Protein AF-A0A956WHC4-F1 (afdb_monomer_lite)

Foldseek 3Di:
DLLVVCLVPVDCVSPVLCVPADPVLSVVLSVQSVLLVVVLVVVVVVPVDDDPVPVVSVVLNVVSSVQCVVCSNDDGPCVVSCVVSVNDDPDD

Radius of gyration: 13.67 Å; chains: 1; bounding box: 38×33×27 Å

pLDDT: mean 70.89, std 16.67, range [38.19, 89.0]

Structure (mmCIF, N/CA/C/O backbone):
data_AF-A0A956WHC4-F1
#
_entry.id   AF-A0A956WHC4-F1
#
loop_
_atom_site.group_PDB
_atom_site.id
_atom_site.type_symbol
_atom_site.label_atom_id
_atom_site.label_alt_id
_atom_site.label_comp_id
_atom_site.label_asym_id
_atom_site.label_entity_id
_atom_site.label_seq_id
_atom_site.pdbx_PDB_ins_code
_atom_site.Cartn_x
_atom_site.Cartn_y
_atom_site.Cartn_z
_atom_site.occupancy
_atom_site.B_iso_or_equiv
_atom_site.auth_seq_id
_atom_site.auth_comp_id
_atom_site.auth_asym_id
_atom_site.auth_atom_id
_atom_site.pdbx_PDB_model_num
ATOM 1 N N . GLU A 1 1 ? -8.767 -1.477 4.996 1.00 71.62 1 GLU A N 1
ATOM 2 C CA . GLU A 1 1 ? -8.427 -2.031 6.330 1.00 71.62 1 GLU A CA 1
ATOM 3 C C . GLU A 1 1 ? -7.110 -2.822 6.344 1.00 71.62 1 GLU A C 1
ATOM 5 O O . GLU A 1 1 ? -6.268 -2.560 7.194 1.00 71.62 1 GLU A O 1
ATOM 10 N N . TRP A 1 2 ? -6.870 -3.704 5.366 1.00 81.06 2 TRP A N 1
ATOM 11 C CA . TRP A 1 2 ? -5.659 -4.542 5.254 1.00 81.06 2 TRP A CA 1
ATOM 12 C C . TRP A 1 2 ? -4.321 -3.779 5.273 1.00 81.06 2 TRP A C 1
ATOM 14 O O . TRP A 1 2 ? -3.390 -4.194 5.954 1.00 81.06 2 TRP A O 1
ATOM 24 N N . VAL A 1 3 ? -4.229 -2.626 4.600 1.00 81.38 3 VAL A N 1
ATOM 25 C CA . VAL A 1 3 ? -3.014 -1.784 4.594 1.00 81.38 3 VAL A CA 1
ATOM 26 C C . VAL A 1 3 ? -2.668 -1.278 5.996 1.00 81.38 3 VAL A C 1
ATOM 28 O O . VAL A 1 3 ? -1.526 -1.385 6.432 1.00 81.38 3 VAL A O 1
ATOM 31 N N . THR A 1 4 ? -3.654 -0.760 6.734 1.00 83.94 4 THR A N 1
ATOM 32 C CA . THR A 1 4 ? -3.460 -0.283 8.112 1.00 83.94 4 THR A CA 1
ATOM 33 C C . THR A 1 4 ? -3.041 -1.424 9.033 1.00 83.94 4 THR A C 1
ATOM 35 O O . THR A 1 4 ? -2.125 -1.253 9.836 1.00 83.94 4 THR A O 1
ATOM 38 N N . LEU A 1 5 ? -3.659 -2.599 8.875 1.00 84.88 5 LEU A N 1
ATOM 39 C CA . LEU A 1 5 ? -3.304 -3.797 9.631 1.00 84.88 5 LEU A CA 1
ATOM 40 C C . LEU A 1 5 ? -1.854 -4.227 9.355 1.00 84.88 5 LEU A C 1
ATOM 42 O O . LEU A 1 5 ? -1.111 -4.508 10.296 1.00 84.88 5 LEU A O 1
ATOM 46 N N . TYR A 1 6 ? -1.413 -4.204 8.093 1.00 86.06 6 TYR A N 1
ATOM 47 C CA . TYR A 1 6 ? -0.027 -4.504 7.729 1.00 86.06 6 TYR A CA 1
ATOM 48 C C . TYR A 1 6 ? 0.959 -3.464 8.271 1.00 86.06 6 TYR A C 1
ATOM 50 O O . TYR A 1 6 ? 2.007 -3.828 8.791 1.00 86.06 6 TYR A O 1
ATOM 58 N N . LEU A 1 7 ? 0.631 -2.170 8.232 1.00 87.00 7 LEU A N 1
ATOM 59 C CA . LEU A 1 7 ? 1.503 -1.124 8.783 1.00 87.00 7 LEU A CA 1
ATOM 60 C C . LEU A 1 7 ? 1.724 -1.264 10.300 1.00 87.00 7 LEU A C 1
ATOM 62 O O . LEU A 1 7 ? 2.775 -0.853 10.795 1.00 87.00 7 LEU A O 1
ATOM 66 N N . GLN A 1 8 ? 0.755 -1.832 11.025 1.00 86.94 8 GLN A N 1
ATOM 67 C CA . GLN A 1 8 ? 0.843 -2.074 12.468 1.00 86.94 8 GLN A CA 1
ATOM 68 C C . GLN A 1 8 ? 1.554 -3.386 12.813 1.00 86.94 8 GLN A C 1
ATOM 70 O O . GLN A 1 8 ? 2.363 -3.422 13.736 1.00 86.94 8 GLN A O 1
ATOM 75 N N . THR A 1 9 ? 1.237 -4.463 12.093 1.00 88.25 9 THR A N 1
ATOM 76 C CA . THR A 1 9 ? 1.670 -5.828 12.442 1.00 88.25 9 THR A CA 1
ATOM 77 C C . THR A 1 9 ? 2.874 -6.305 11.643 1.00 88.25 9 THR A C 1
ATOM 79 O O . THR A 1 9 ? 3.609 -7.172 12.103 1.00 88.25 9 TH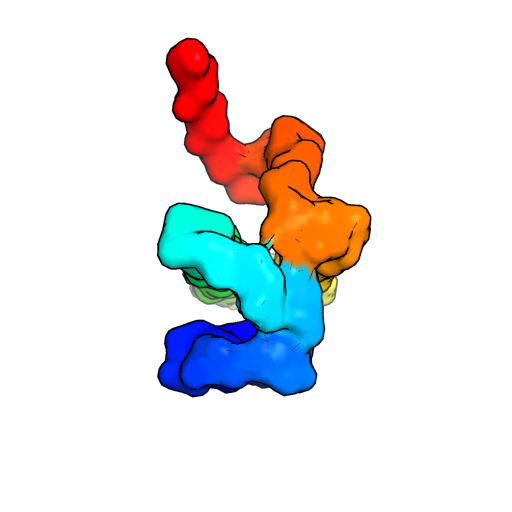R A O 1
ATOM 82 N N . ARG A 1 10 ? 3.067 -5.748 10.442 1.00 87.00 10 ARG A N 1
ATOM 83 C CA . ARG A 1 10 ? 3.968 -6.252 9.398 1.00 87.00 10 ARG A CA 1
ATOM 84 C C . ARG A 1 10 ? 3.752 -7.735 9.093 1.00 87.00 10 ARG A C 1
ATOM 86 O O . ARG A 1 10 ? 4.694 -8.416 8.704 1.00 87.00 10 ARG A O 1
ATOM 93 N N . ASP A 1 11 ? 2.527 -8.233 9.282 1.00 87.25 11 ASP A N 1
ATOM 94 C CA . ASP A 1 11 ? 2.223 -9.648 9.093 1.00 87.25 11 ASP A CA 1
ATOM 95 C C . ASP A 1 11 ? 2.261 -10.001 7.591 1.00 87.25 11 ASP A C 1
ATOM 97 O O . ASP A 1 11 ? 1.426 -9.503 6.823 1.00 87.25 11 ASP A O 1
ATOM 101 N N . PRO A 1 12 ? 3.192 -10.868 7.144 1.00 86.19 12 PRO A N 1
ATOM 102 C CA . PRO A 1 12 ? 3.286 -11.269 5.744 1.00 86.19 12 PRO A CA 1
ATOM 103 C C . PRO A 1 12 ? 2.054 -12.049 5.269 1.00 86.19 12 PRO A C 1
ATOM 105 O O . PRO A 1 12 ? 1.809 -12.124 4.073 1.00 86.19 12 PRO A O 1
ATOM 108 N N . ARG A 1 13 ? 1.198 -12.563 6.160 1.00 89.00 13 ARG A N 1
ATOM 109 C CA . ARG A 1 13 ? -0.080 -13.190 5.773 1.00 89.00 13 ARG A CA 1
ATOM 110 C C . ARG A 1 13 ? -1.056 -12.206 5.136 1.00 89.00 13 ARG A C 1
ATOM 112 O O . ARG A 1 13 ? -1.961 -12.626 4.421 1.00 89.00 13 ARG A O 1
ATOM 119 N N . ILE A 1 14 ? -0.884 -10.911 5.399 1.00 87.94 14 ILE A N 1
ATOM 120 C CA . ILE A 1 14 ? -1.694 -9.847 4.799 1.00 87.94 14 ILE A CA 1
ATOM 121 C C . ILE A 1 14 ? -1.240 -9.591 3.360 1.00 87.94 14 ILE A C 1
ATOM 123 O O . ILE A 1 14 ? -2.070 -9.431 2.468 1.00 87.94 14 ILE A O 1
ATOM 127 N N . PHE A 1 15 ? 0.075 -9.602 3.132 1.00 87.75 15 PHE A N 1
ATOM 128 C CA . PHE A 1 15 ? 0.695 -9.448 1.820 1.00 87.75 15 PHE A CA 1
ATOM 129 C C . PHE A 1 15 ? 1.779 -10.523 1.633 1.00 87.75 15 PHE A C 1
ATOM 131 O O . PHE A 1 15 ? 2.937 -10.281 1.981 1.00 87.75 15 PHE A O 1
ATOM 138 N N . PRO A 1 16 ? 1.434 -11.703 1.081 1.00 87.00 16 PRO A N 1
ATOM 139 C CA . PRO A 1 16 ? 2.338 -12.861 1.033 1.00 87.00 16 PRO A CA 1
ATOM 140 C C . PRO A 1 16 ? 3.659 -12.608 0.302 1.00 87.00 16 PRO A C 1
ATOM 142 O O . PRO A 1 16 ? 4.686 -13.162 0.672 1.00 87.00 16 PRO A O 1
ATOM 145 N N . PHE A 1 17 ? 3.667 -11.712 -0.689 1.00 85.12 17 PHE A N 1
ATOM 146 C CA . PHE A 1 17 ? 4.883 -11.316 -1.410 1.00 85.12 17 PHE A CA 1
ATOM 147 C C . PHE A 1 17 ? 5.919 -10.606 -0.522 1.00 85.12 17 PHE A C 1
ATOM 149 O O . PHE A 1 17 ? 7.079 -10.493 -0.904 1.00 85.12 17 PHE A O 1
ATOM 156 N N . THR A 1 18 ? 5.517 -10.144 0.664 1.00 87.88 18 THR A N 1
ATOM 157 C CA . THR A 1 18 ? 6.414 -9.496 1.628 1.00 87.88 18 THR A CA 1
ATOM 158 C C . THR A 1 18 ? 7.199 -10.496 2.480 1.00 87.88 18 THR A C 1
ATOM 160 O O . THR A 1 18 ? 8.103 -10.084 3.199 1.00 87.88 18 THR A O 1
ATOM 163 N N . GLU A 1 19 ? 6.900 -11.800 2.385 1.00 87.81 19 GLU A N 1
ATOM 164 C CA . GLU A 1 19 ? 7.655 -12.868 3.061 1.00 87.81 19 GLU A CA 1
ATOM 165 C C . GLU A 1 19 ? 9.139 -12.872 2.658 1.00 87.81 19 GLU A C 1
ATOM 167 O O . GLU A 1 19 ? 10.001 -13.170 3.480 1.00 87.81 19 GLU A O 1
ATOM 172 N N . TYR A 1 20 ? 9.435 -12.490 1.413 1.00 83.69 20 TYR A N 1
ATOM 173 C CA . TYR A 1 20 ? 10.788 -12.484 0.846 1.00 83.69 20 TYR A CA 1
ATOM 174 C C . TYR A 1 20 ? 11.451 -11.104 0.858 1.00 83.69 20 TYR A C 1
ATOM 176 O O . TYR A 1 20 ? 12.466 -10.899 0.194 1.00 83.69 20 TYR A O 1
ATOM 184 N N . PHE A 1 21 ? 10.875 -10.132 1.567 1.00 84.38 21 PHE A N 1
ATOM 185 C CA . PHE A 1 21 ? 11.446 -8.796 1.626 1.00 84.38 21 PHE A CA 1
ATOM 186 C C . PHE A 1 21 ? 12.687 -8.737 2.506 1.00 84.38 21 PHE A C 1
ATOM 188 O O . PHE A 1 21 ? 12.655 -9.069 3.689 1.00 84.38 21 PHE A O 1
ATOM 195 N N . ASP A 1 22 ? 13.747 -8.173 1.940 1.00 86.31 22 ASP A N 1
ATOM 196 C CA . ASP A 1 22 ? 14.857 -7.637 2.713 1.00 86.31 22 ASP A CA 1
ATOM 197 C C . ASP A 1 22 ? 14.450 -6.336 3.419 1.00 86.31 22 ASP A C 1
ATOM 199 O O . ASP A 1 22 ? 13.477 -5.669 3.053 1.00 86.31 22 ASP A O 1
ATOM 203 N N . ASP A 1 23 ? 15.250 -5.929 4.402 1.00 84.88 23 ASP A N 1
ATOM 204 C CA . ASP A 1 23 ? 15.018 -4.741 5.232 1.00 84.88 23 ASP A CA 1
ATOM 205 C C . ASP A 1 23 ? 14.783 -3.462 4.399 1.00 84.88 23 ASP A C 1
ATOM 207 O O . ASP A 1 23 ? 13.943 -2.624 4.736 1.00 84.88 23 ASP A O 1
ATOM 211 N N . GLU A 1 24 ? 15.501 -3.318 3.281 1.00 85.44 24 GLU A N 1
ATOM 212 C CA . GLU A 1 24 ? 15.368 -2.186 2.356 1.00 85.44 24 GLU A CA 1
ATOM 213 C C . GLU A 1 24 ? 14.048 -2.218 1.576 1.00 85.44 24 GLU A C 1
ATOM 215 O O . GLU A 1 24 ? 13.348 -1.206 1.503 1.00 85.44 24 GLU A O 1
ATOM 220 N N . ARG A 1 25 ? 13.663 -3.391 1.059 1.00 84.75 25 ARG A N 1
ATOM 221 C CA . ARG A 1 25 ? 12.402 -3.594 0.328 1.00 84.75 25 ARG A CA 1
ATOM 222 C C . ARG A 1 25 ? 11.204 -3.391 1.247 1.00 84.75 25 ARG A C 1
ATOM 224 O O . ARG A 1 25 ? 10.249 -2.709 0.884 1.00 84.75 25 ARG A O 1
ATOM 231 N N . GLN A 1 26 ? 11.290 -3.884 2.483 1.00 86.94 26 GLN A N 1
ATOM 232 C CA . GLN A 1 26 ? 10.252 -3.671 3.484 1.00 86.94 26 GLN A CA 1
ATOM 233 C C . GLN A 1 26 ? 10.093 -2.187 3.835 1.00 86.94 26 GLN A C 1
ATOM 235 O O . GLN A 1 26 ? 8.967 -1.695 3.934 1.00 86.94 26 GLN A O 1
ATOM 240 N N . LYS A 1 27 ? 11.199 -1.451 4.005 1.00 86.31 27 LYS A N 1
ATOM 241 C CA . LYS A 1 27 ? 11.160 -0.001 4.255 1.00 86.31 27 LYS A CA 1
ATOM 242 C C . LYS A 1 27 ? 10.547 0.762 3.085 1.00 86.31 27 LYS A C 1
ATOM 244 O O . LYS A 1 27 ? 9.708 1.627 3.328 1.00 86.31 27 LYS A O 1
ATOM 249 N N . ALA A 1 28 ? 10.923 0.425 1.854 1.00 85.44 28 ALA A N 1
ATOM 250 C CA . ALA A 1 28 ? 10.374 1.052 0.658 1.00 85.44 28 ALA A CA 1
ATOM 251 C C . ALA A 1 28 ? 8.872 0.785 0.505 1.00 85.44 28 ALA A C 1
ATOM 253 O O . ALA A 1 28 ? 8.097 1.724 0.359 1.00 85.44 28 ALA A O 1
ATOM 254 N N . PHE A 1 29 ? 8.434 -0.464 0.664 1.00 85.38 29 PHE A N 1
ATOM 255 C CA . PHE A 1 29 ? 7.015 -0.804 0.590 1.00 85.38 29 PHE A CA 1
ATOM 256 C C . PHE A 1 29 ? 6.186 -0.096 1.671 1.00 85.38 29 PHE A C 1
ATOM 258 O O . PHE A 1 29 ? 5.125 0.461 1.395 1.00 85.38 29 PHE A O 1
ATOM 265 N N . VAL A 1 30 ? 6.679 -0.052 2.914 1.00 88.69 30 VAL A N 1
ATOM 266 C CA . VAL A 1 30 ? 6.023 0.693 4.003 1.00 88.69 30 VAL A CA 1
ATOM 267 C C . VAL A 1 30 ? 5.978 2.194 3.707 1.00 88.69 30 VAL A C 1
ATOM 269 O O . VAL A 1 30 ? 4.993 2.848 4.056 1.00 88.69 30 VAL A O 1
ATOM 272 N N . HIS A 1 31 ? 7.025 2.748 3.095 1.00 85.56 31 HIS A N 1
ATOM 273 C CA . HIS A 1 31 ? 7.056 4.143 2.673 1.00 85.56 31 HIS A CA 1
ATOM 274 C C . HIS A 1 31 ? 5.987 4.423 1.610 1.00 85.56 31 HIS A C 1
ATOM 276 O O . HIS A 1 31 ? 5.158 5.302 1.833 1.00 85.56 31 HIS A O 1
ATOM 282 N N . ASP A 1 32 ? 5.924 3.625 0.543 1.00 83.06 32 ASP A N 1
ATOM 283 C CA . ASP A 1 32 ? 4.928 3.769 -0.527 1.00 83.06 32 ASP A CA 1
ATOM 284 C C . ASP A 1 32 ? 3.495 3.693 0.016 1.00 83.06 32 ASP A C 1
ATOM 286 O O . ASP A 1 32 ? 2.660 4.548 -0.284 1.00 83.06 32 ASP A O 1
ATOM 290 N N . LEU A 1 33 ? 3.215 2.718 0.891 1.00 85.31 33 LEU A N 1
ATOM 291 C CA . LEU A 1 33 ? 1.907 2.587 1.538 1.00 85.31 33 LEU A CA 1
ATOM 292 C C . LEU A 1 33 ? 1.553 3.814 2.387 1.00 85.31 33 LEU A C 1
ATOM 294 O O . LEU A 1 33 ? 0.394 4.225 2.416 1.00 85.31 33 LEU A O 1
ATOM 298 N N . ARG A 1 34 ? 2.527 4.402 3.091 1.00 84.31 34 ARG A N 1
ATOM 299 C CA . ARG A 1 34 ? 2.313 5.605 3.909 1.00 84.31 34 ARG A CA 1
ATOM 300 C C . ARG A 1 34 ? 2.099 6.846 3.060 1.00 84.31 34 ARG A C 1
ATOM 302 O O . ARG A 1 34 ? 1.236 7.639 3.416 1.00 84.31 34 ARG A O 1
ATOM 309 N N . VAL A 1 35 ? 2.854 7.014 1.976 1.00 81.19 35 VAL A N 1
ATOM 310 C CA . VAL A 1 35 ? 2.685 8.163 1.080 1.00 81.19 35 VAL A CA 1
ATOM 311 C C . VAL A 1 35 ? 1.323 8.103 0.408 1.00 81.19 35 VAL A C 1
ATOM 313 O O . VAL A 1 35 ? 0.585 9.080 0.467 1.00 81.19 35 VAL A O 1
ATOM 316 N N . ALA A 1 36 ? 0.935 6.945 -0.125 1.00 77.31 36 ALA A N 1
ATOM 317 C CA . ALA A 1 36 ? -0.396 6.783 -0.694 1.00 77.31 36 ALA A CA 1
ATOM 318 C C . ALA A 1 36 ? -1.498 6.985 0.348 1.00 77.31 36 ALA A C 1
ATOM 320 O O . ALA A 1 36 ? -2.480 7.655 0.068 1.00 77.31 36 ALA A O 1
ATOM 321 N N . LEU A 1 37 ? -1.334 6.484 1.577 1.00 78.19 37 LEU A N 1
ATOM 322 C CA . LEU A 1 37 ? -2.311 6.723 2.642 1.00 78.19 37 LEU A CA 1
ATOM 323 C C . LEU A 1 37 ? -2.386 8.204 3.066 1.00 78.19 37 LEU A C 1
ATOM 325 O O . LEU A 1 37 ? -3.465 8.679 3.417 1.00 78.19 37 LEU A O 1
ATOM 329 N N . ALA A 1 38 ? -1.269 8.933 3.046 1.00 74.25 38 ALA A N 1
ATOM 330 C CA . ALA A 1 38 ? -1.233 10.364 3.342 1.00 74.25 38 ALA A CA 1
ATOM 331 C C . ALA A 1 38 ? -1.896 11.183 2.227 1.00 74.25 38 ALA A C 1
ATOM 333 O O . ALA A 1 38 ? -2.708 12.054 2.528 1.00 74.25 38 ALA A O 1
ATOM 334 N N . ASP A 1 39 ? -1.633 10.848 0.963 1.00 68.94 39 ASP A N 1
ATOM 335 C CA . ASP A 1 39 ? -2.330 11.423 -0.192 1.00 68.94 39 ASP A CA 1
ATOM 336 C C . ASP A 1 39 ? -3.840 11.144 -0.121 1.00 68.94 39 ASP A C 1
ATOM 338 O O . ASP A 1 39 ? -4.660 12.036 -0.354 1.00 68.94 39 ASP A O 1
ATOM 342 N N . VAL A 1 40 ? -4.220 9.944 0.347 1.00 65.38 40 VAL A N 1
ATOM 343 C CA . VAL A 1 40 ? -5.624 9.594 0.587 1.00 65.38 40 VAL A CA 1
ATOM 344 C C . VAL A 1 40 ? -6.280 10.546 1.590 1.00 65.38 40 VAL A C 1
ATOM 346 O O . VAL A 1 40 ? -7.406 11.007 1.379 1.00 65.38 40 VAL A O 1
ATOM 349 N N . GLN A 1 41 ? -5.586 10.841 2.689 1.00 62.75 41 GLN A N 1
ATOM 350 C CA . GLN A 1 41 ? -6.081 11.690 3.775 1.00 62.75 41 GLN A CA 1
ATOM 351 C C . GLN A 1 41 ? -6.071 13.183 3.422 1.00 62.75 41 GLN A C 1
ATOM 353 O O . GLN A 1 41 ? -7.001 13.899 3.807 1.00 62.75 41 GLN A O 1
ATOM 358 N N . ASP A 1 42 ? -5.073 13.645 2.670 1.00 58.25 42 ASP A N 1
ATOM 359 C CA . ASP A 1 42 ? -4.974 15.026 2.188 1.00 58.25 42 ASP A CA 1
ATOM 360 C C . ASP A 1 42 ? -6.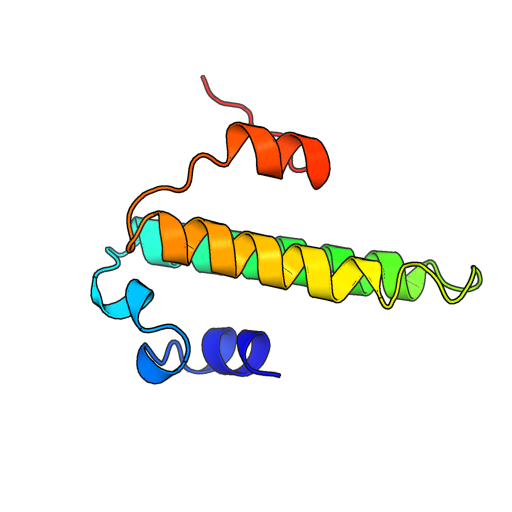040 15.314 1.119 1.00 58.25 42 ASP A C 1
ATOM 362 O O . ASP A 1 42 ? -6.841 16.241 1.263 1.00 58.25 42 ASP A O 1
ATOM 366 N N . SER A 1 43 ? -6.195 14.416 0.140 1.00 52.12 43 SER A N 1
ATOM 367 C CA . SER A 1 43 ? -7.280 14.457 -0.851 1.00 52.12 43 SER A CA 1
ATOM 368 C C . SER A 1 43 ? -8.669 14.310 -0.218 1.00 52.12 43 SER A C 1
ATOM 370 O O . SER A 1 43 ? -9.652 14.851 -0.731 1.00 52.12 43 SER A O 1
ATOM 372 N N . GLY A 1 44 ? -8.777 13.586 0.900 1.00 50.78 44 GLY A N 1
ATOM 373 C CA . GLY A 1 44 ? -9.990 13.497 1.715 1.00 50.78 44 GLY A CA 1
ATOM 374 C C . GLY A 1 44 ? -10.298 14.796 2.467 1.00 50.78 44 GLY A C 1
ATOM 375 O O . GLY A 1 44 ? -11.453 15.222 2.503 1.00 50.78 44 GLY A O 1
ATOM 376 N N . SER A 1 45 ? -9.276 15.470 3.002 1.00 49.81 45 SER A N 1
ATOM 377 C CA . SER A 1 45 ? -9.399 16.777 3.670 1.00 49.81 45 SER A CA 1
ATOM 378 C C . SER A 1 45 ? -9.701 17.907 2.687 1.00 49.81 45 SER A C 1
ATOM 380 O O . SER A 1 45 ? -10.442 18.836 3.015 1.00 49.81 45 SER A O 1
ATOM 382 N N . ALA A 1 46 ? -9.229 17.788 1.445 1.00 49.62 46 ALA A N 1
ATOM 383 C CA . ALA A 1 46 ? -9.569 18.695 0.356 1.00 49.62 46 ALA A CA 1
ATOM 384 C C . ALA A 1 46 ? -11.061 18.632 -0.030 1.00 49.62 46 ALA A C 1
ATOM 386 O O . ALA A 1 46 ? -11.545 19.479 -0.789 1.00 49.62 46 ALA A O 1
ATOM 387 N N . ARG A 1 47 ? -11.843 17.681 0.515 1.00 49.12 47 ARG A N 1
ATOM 388 C CA . ARG A 1 47 ? -13.242 17.494 0.129 1.00 49.12 47 ARG A CA 1
ATOM 389 C C . ARG A 1 47 ? -14.250 18.270 0.956 1.00 49.12 47 ARG A C 1
ATOM 391 O O . ARG A 1 47 ? -15.098 17.724 1.652 1.00 49.12 47 ARG A O 1
ATOM 398 N N . LYS A 1 48 ? -14.288 19.554 0.610 1.00 43.47 48 LYS A N 1
ATOM 399 C CA . LYS A 1 48 ? -15.531 20.205 0.166 1.00 43.47 48 LYS A CA 1
ATOM 400 C C . LYS A 1 48 ? -15.841 19.950 -1.331 1.00 43.47 48 LYS A C 1
ATOM 402 O O . LYS A 1 48 ? -16.742 20.571 -1.879 1.00 43.47 48 LYS A O 1
ATOM 407 N N . THR A 1 49 ? -15.129 19.049 -2.011 1.00 47.56 49 THR A N 1
ATOM 408 C CA . THR A 1 49 ? -15.197 18.803 -3.463 1.00 47.56 49 THR A CA 1
ATOM 409 C C . THR A 1 49 ? -15.322 17.311 -3.838 1.00 47.56 49 THR A C 1
ATOM 411 O O . THR A 1 49 ? -14.376 16.609 -4.186 1.00 47.56 49 THR A O 1
ATOM 414 N N . SER A 1 50 ? -16.579 16.864 -3.881 1.00 39.59 50 SER A N 1
ATOM 415 C CA . SER A 1 50 ? -17.112 15.983 -4.938 1.00 39.59 50 SER A CA 1
ATOM 416 C C . SER A 1 50 ? -16.713 14.506 -4.925 1.00 39.59 50 SER A C 1
ATOM 418 O O . SER A 1 50 ? -15.663 14.167 -5.438 1.00 39.59 50 SER A O 1
ATOM 420 N N . ALA A 1 51 ? -17.616 13.629 -4.4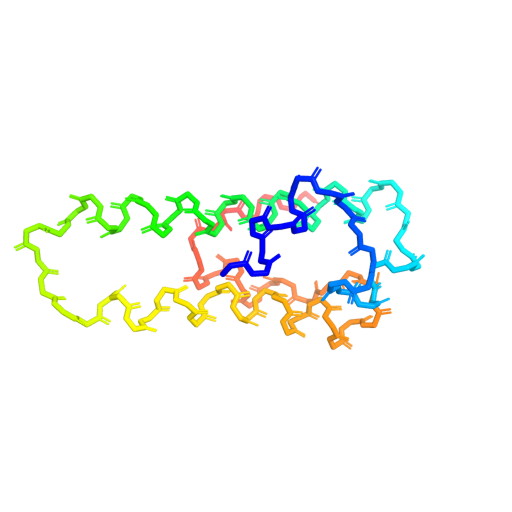77 1.00 45.53 51 ALA A N 1
ATOM 421 C CA . ALA A 1 51 ? -17.722 12.152 -4.540 1.00 45.53 51 ALA A CA 1
ATOM 422 C C . ALA A 1 51 ? -16.867 11.272 -5.513 1.00 45.53 51 ALA A C 1
ATOM 424 O O . ALA A 1 51 ? -16.862 10.061 -5.352 1.00 45.53 51 ALA A O 1
ATOM 425 N N . VAL A 1 52 ? -16.093 11.808 -6.461 1.00 47.06 52 VAL A N 1
ATOM 426 C CA . VAL A 1 52 ? -15.269 11.081 -7.454 1.00 47.06 52 VAL A CA 1
ATOM 427 C C . VAL A 1 52 ? -13.946 10.516 -6.885 1.00 47.06 52 VAL A C 1
ATOM 429 O O . VAL A 1 52 ? -13.712 9.319 -6.917 1.00 47.06 52 VAL A O 1
ATOM 432 N N . GLY A 1 53 ? -13.102 11.331 -6.262 1.00 41.44 53 GLY A N 1
ATOM 433 C CA . GLY A 1 53 ? -11.814 10.955 -5.647 1.00 41.44 53 GLY A CA 1
ATOM 434 C C . GLY A 1 53 ? -11.848 10.152 -4.337 1.00 41.44 53 GLY A C 1
ATOM 435 O O . GLY A 1 53 ? -10.796 9.940 -3.757 1.00 41.44 53 GLY A O 1
ATOM 436 N N . PHE A 1 54 ? -13.008 9.683 -3.861 1.00 39.53 54 PHE A N 1
ATOM 437 C CA . PHE A 1 54 ? -13.040 8.631 -2.827 1.00 39.53 54 PHE A CA 1
ATOM 438 C C . PHE A 1 54 ? -12.906 7.245 -3.483 1.00 39.53 54 PHE A C 1
ATOM 440 O O . PHE A 1 54 ? -12.283 6.352 -2.925 1.00 39.53 54 PHE A O 1
ATOM 447 N N . ILE A 1 55 ? -13.418 7.096 -4.714 1.00 48.62 55 ILE A N 1
ATOM 448 C CA . ILE A 1 55 ? -13.338 5.867 -5.521 1.00 48.62 55 ILE A CA 1
ATOM 449 C C . ILE A 1 55 ? -11.951 5.746 -6.180 1.00 48.62 55 ILE A C 1
ATOM 451 O O . ILE A 1 55 ? -11.382 4.661 -6.255 1.00 48.62 55 ILE A O 1
ATOM 455 N N . THR A 1 56 ? -11.356 6.870 -6.593 1.00 48.88 56 THR A N 1
ATOM 456 C CA . THR A 1 56 ? -9.995 6.911 -7.164 1.00 48.88 56 THR A CA 1
ATOM 457 C C . THR A 1 56 ? -8.902 6.559 -6.142 1.00 48.88 56 THR A C 1
ATOM 459 O O . THR A 1 56 ? -7.848 6.068 -6.518 1.00 48.88 56 THR A O 1
ATOM 462 N N . ASN A 1 57 ? -9.149 6.757 -4.846 1.00 58.09 57 ASN A N 1
ATOM 463 C CA . ASN A 1 57 ? -8.109 6.698 -3.813 1.00 58.09 57 ASN A CA 1
ATOM 464 C C . ASN A 1 57 ? -7.740 5.283 -3.353 1.00 58.09 57 ASN A C 1
ATOM 466 O O . ASN A 1 57 ? -6.572 4.950 -3.173 1.00 58.09 57 ASN A O 1
ATOM 470 N N . ASP A 1 58 ? -8.748 4.419 -3.216 1.00 64.38 58 ASP A N 1
ATOM 471 C CA . ASP A 1 58 ? -8.531 2.986 -2.993 1.00 64.38 58 ASP A CA 1
ATOM 472 C C . ASP A 1 58 ? -7.801 2.347 -4.188 1.00 64.38 58 ASP A C 1
ATOM 474 O O . ASP A 1 58 ? -7.018 1.415 -4.016 1.00 64.38 58 ASP A O 1
ATOM 478 N N . SER A 1 59 ? -7.981 2.919 -5.387 1.00 71.50 59 SER A N 1
ATOM 479 C CA . SER A 1 59 ? -7.312 2.462 -6.607 1.00 71.50 59 SER A CA 1
ATOM 480 C C . SER A 1 59 ? -5.795 2.666 -6.532 1.00 71.50 59 SER A C 1
ATOM 482 O O . SER A 1 59 ? -5.067 1.740 -6.864 1.00 71.50 59 SER A O 1
ATOM 484 N N . ALA A 1 60 ? -5.308 3.797 -6.006 1.00 73.88 60 ALA A N 1
ATOM 485 C CA . ALA A 1 60 ? -3.871 4.062 -5.862 1.00 73.88 60 ALA A CA 1
ATOM 486 C C . ALA A 1 60 ? -3.181 3.086 -4.891 1.00 73.88 60 ALA A C 1
ATOM 488 O O . ALA A 1 60 ? -2.134 2.514 -5.205 1.00 73.88 60 ALA A O 1
ATOM 489 N N . LEU A 1 61 ? -3.793 2.837 -3.726 1.00 78.50 61 LEU A N 1
ATOM 490 C CA . LEU A 1 61 ? -3.304 1.834 -2.773 1.00 78.50 61 LEU A CA 1
ATOM 491 C C . LEU A 1 61 ? -3.325 0.426 -3.384 1.00 78.50 61 LEU A C 1
ATOM 493 O O . LEU A 1 61 ? -2.352 -0.318 -3.249 1.00 78.50 61 LEU A O 1
ATOM 497 N N . HIS A 1 62 ? -4.400 0.071 -4.091 1.00 82.44 62 HIS A N 1
ATOM 498 C CA . HIS A 1 62 ? -4.480 -1.198 -4.811 1.00 82.44 62 HIS A CA 1
ATOM 499 C C . HIS A 1 62 ? -3.438 -1.314 -5.926 1.00 82.44 62 HIS A C 1
ATOM 501 O O . HIS A 1 62 ? -2.915 -2.406 -6.142 1.00 82.44 62 HIS A O 1
ATOM 507 N N . GLU A 1 63 ? -3.116 -0.229 -6.628 1.00 82.31 63 GLU A N 1
ATOM 508 C CA . GLU A 1 63 ? -2.104 -0.211 -7.683 1.00 82.31 63 GLU A CA 1
ATOM 509 C C . GLU A 1 63 ? -0.693 -0.399 -7.123 1.00 82.31 63 GLU A C 1
ATOM 511 O O . GLU A 1 63 ? 0.055 -1.200 -7.678 1.00 82.31 63 GLU A O 1
ATOM 516 N N . ILE A 1 64 ? -0.351 0.234 -5.993 1.00 83.12 64 ILE A N 1
ATOM 517 C CA . ILE A 1 64 ? 0.924 -0.005 -5.291 1.00 83.12 64 ILE A CA 1
ATOM 518 C C . ILE A 1 64 ? 1.025 -1.469 -4.871 1.00 83.12 64 ILE A C 1
ATOM 520 O O . ILE A 1 64 ? 1.991 -2.148 -5.214 1.00 83.12 64 ILE A O 1
ATOM 524 N N . VAL A 1 65 ? 0.010 -1.987 -4.173 1.00 85.94 65 VAL A N 1
ATOM 525 C CA . VAL A 1 65 ? -0.002 -3.390 -3.730 1.00 85.94 65 VAL A CA 1
ATOM 526 C C . VAL A 1 65 ? 0.100 -4.336 -4.927 1.00 85.94 65 VAL A C 1
ATOM 528 O O . VAL A 1 65 ? 0.851 -5.306 -4.877 1.00 85.94 65 VAL A O 1
ATOM 531 N N . ARG A 1 66 ? -0.604 -4.046 -6.027 1.00 86.06 66 ARG A N 1
ATOM 532 C CA . ARG A 1 66 ? -0.532 -4.837 -7.259 1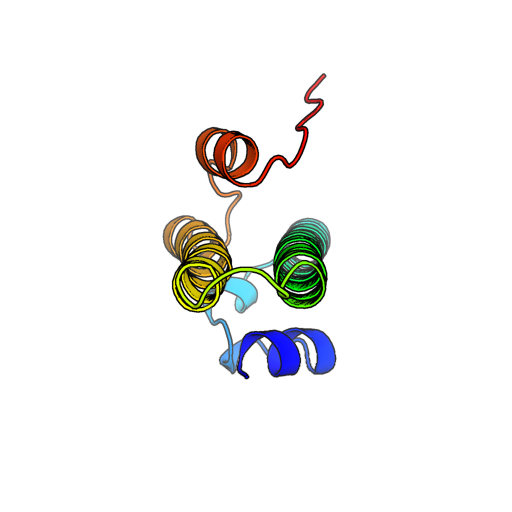.00 86.06 66 ARG A CA 1
ATOM 533 C C . ARG A 1 66 ? 0.855 -4.771 -7.893 1.00 86.06 66 ARG A C 1
ATOM 535 O O . ARG A 1 66 ? 1.341 -5.810 -8.316 1.00 86.06 66 ARG A O 1
ATOM 542 N N . ALA A 1 67 ? 1.483 -3.601 -7.971 1.00 83.94 67 ALA A N 1
ATOM 543 C CA . ALA A 1 67 ? 2.808 -3.443 -8.565 1.00 83.94 67 ALA A CA 1
ATOM 544 C C . ALA A 1 67 ? 3.856 -4.260 -7.798 1.00 83.94 67 ALA A C 1
ATOM 546 O O . ALA A 1 67 ? 4.596 -5.034 -8.401 1.00 83.94 67 ALA A O 1
ATOM 547 N N . TRP A 1 68 ? 3.845 -4.168 -6.467 1.00 85.31 68 TRP A N 1
ATOM 548 C CA . TRP A 1 68 ? 4.718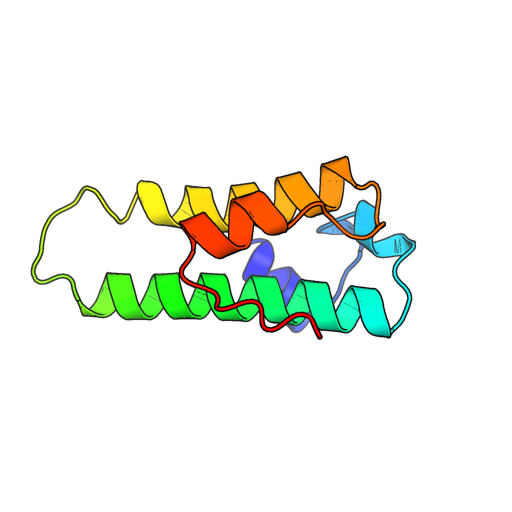 -4.956 -5.597 1.00 85.31 68 TRP A CA 1
ATOM 549 C C . TRP A 1 68 ? 4.419 -6.464 -5.659 1.00 85.31 68 TRP A C 1
ATOM 551 O O . TRP A 1 68 ? 5.341 -7.279 -5.679 1.00 85.31 68 TRP A O 1
ATOM 561 N N . ALA A 1 69 ? 3.144 -6.851 -5.763 1.00 85.62 69 ALA A N 1
ATOM 562 C CA . ALA A 1 69 ? 2.755 -8.250 -5.936 1.00 85.62 69 ALA A CA 1
ATOM 563 C C . ALA A 1 69 ? 3.181 -8.820 -7.302 1.00 85.62 69 ALA A C 1
ATOM 565 O O . ALA A 1 69 ? 3.639 -9.957 -7.371 1.00 85.62 69 ALA A O 1
ATOM 566 N N . VAL A 1 70 ? 3.059 -8.041 -8.385 1.00 84.88 70 VAL A N 1
ATOM 567 C CA . VAL A 1 70 ? 3.502 -8.422 -9.740 1.00 84.88 70 VAL A CA 1
ATOM 568 C C . VAL A 1 70 ? 5.021 -8.532 -9.811 1.00 84.88 70 VAL A C 1
ATOM 570 O O . VAL A 1 70 ? 5.529 -9.442 -10.460 1.00 84.88 70 VAL A O 1
ATOM 573 N N . ALA A 1 71 ? 5.740 -7.660 -9.102 1.00 82.56 71 ALA A N 1
ATOM 574 C CA . ALA A 1 71 ? 7.186 -7.762 -8.942 1.00 82.56 71 ALA A CA 1
ATOM 575 C C . ALA A 1 71 ? 7.609 -8.982 -8.100 1.00 82.56 71 ALA A C 1
ATOM 577 O O . ALA A 1 71 ? 8.797 -9.268 -7.989 1.00 82.56 71 ALA A O 1
ATOM 578 N N . GLY A 1 72 ? 6.661 -9.716 -7.502 1.00 77.44 72 GLY A N 1
ATOM 579 C CA . GLY A 1 72 ? 6.943 -10.943 -6.758 1.00 77.44 72 GLY A CA 1
ATOM 580 C C . GLY A 1 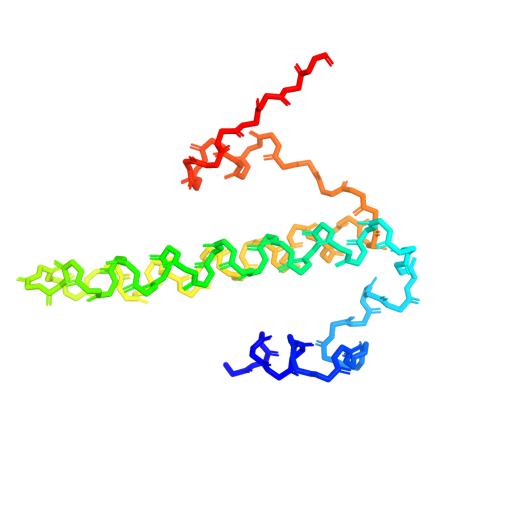72 ? 7.808 -10.716 -5.522 1.00 77.44 72 GLY A C 1
ATOM 581 O O . GLY A 1 72 ? 8.513 -11.624 -5.096 1.00 77.44 72 GLY A O 1
ATOM 582 N N . GLY A 1 73 ? 7.782 -9.507 -4.967 1.00 67.62 73 GLY A N 1
ATOM 583 C CA . GLY A 1 73 ? 8.661 -9.126 -3.871 1.00 67.62 73 GLY A CA 1
ATOM 584 C C . GLY A 1 73 ? 9.952 -8.407 -4.303 1.00 67.62 73 GLY A C 1
ATOM 585 O O . GLY A 1 73 ? 10.713 -7.963 -3.445 1.00 67.62 73 GLY A O 1
ATOM 586 N N . ASP A 1 74 ? 10.203 -8.271 -5.608 1.00 76.75 74 ASP A N 1
ATOM 587 C CA . ASP A 1 74 ? 11.292 -7.457 -6.156 1.00 76.75 74 ASP A CA 1
ATOM 588 C C . ASP A 1 74 ? 10.879 -5.981 -6.314 1.00 76.75 74 ASP A C 1
ATOM 590 O O . ASP A 1 74 ? 9.773 -5.587 -5.938 1.00 76.75 74 ASP A O 1
ATOM 594 N N . TRP A 1 75 ? 11.769 -5.139 -6.842 1.00 79.00 75 TRP A N 1
ATOM 595 C CA . TRP A 1 75 ? 11.484 -3.723 -7.030 1.00 79.00 75 TRP A CA 1
ATOM 596 C C . TRP A 1 75 ? 10.453 -3.540 -8.149 1.00 79.00 75 TRP A C 1
ATOM 598 O O . TRP A 1 75 ? 10.721 -3.920 -9.292 1.00 79.00 75 TRP A O 1
ATOM 608 N N . PRO A 1 76 ? 9.280 -2.947 -7.869 1.00 77.31 76 PRO A N 1
ATOM 609 C CA . PRO A 1 76 ? 8.338 -2.645 -8.930 1.00 77.31 76 PRO A CA 1
ATOM 610 C C . PRO A 1 76 ? 8.931 -1.613 -9.890 1.00 77.31 76 PRO A C 1
ATOM 612 O O . PRO A 1 76 ? 9.682 -0.725 -9.483 1.00 77.31 76 PRO A O 1
ATOM 615 N N . ASP A 1 77 ? 8.543 -1.690 -11.165 1.00 70.56 77 ASP A N 1
ATOM 616 C CA . ASP A 1 77 ? 8.792 -0.617 -12.128 1.00 70.56 77 ASP A CA 1
ATOM 617 C C . ASP A 1 77 ? 7.916 0.593 -11.756 1.00 70.56 77 ASP A C 1
ATOM 619 O O . ASP A 1 77 ? 6.817 0.812 -12.267 1.00 70.56 77 ASP A O 1
ATOM 623 N N . THR A 1 78 ? 8.368 1.355 -10.759 1.00 61.69 78 THR A N 1
ATOM 624 C CA . THR A 1 78 ? 7.636 2.500 -10.206 1.00 61.69 78 THR A CA 1
ATOM 625 C C . THR A 1 78 ? 7.727 3.731 -11.092 1.00 61.69 78 THR A C 1
ATOM 627 O O . THR A 1 78 ? 7.015 4.699 -10.845 1.00 61.69 78 THR A O 1
ATOM 630 N N . SER A 1 79 ? 8.518 3.702 -12.170 1.00 58.12 79 SER A N 1
ATOM 631 C CA . SER A 1 79 ? 8.658 4.820 -13.107 1.00 58.12 79 SER A CA 1
ATOM 632 C C . SER A 1 79 ? 7.316 5.286 -13.686 1.00 58.12 79 SER A C 1
ATOM 634 O O . SER A 1 79 ? 7.132 6.479 -13.899 1.00 58.12 79 SER A O 1
ATOM 636 N N . ASN A 1 80 ? 6.346 4.384 -13.869 1.00 54.62 80 ASN A N 1
ATOM 637 C CA . ASN A 1 80 ? 4.985 4.746 -14.287 1.00 54.62 80 ASN A CA 1
ATOM 638 C C . ASN A 1 80 ? 4.097 5.208 -13.110 1.00 54.62 80 ASN A C 1
ATOM 640 O O . ASN A 1 80 ? 3.236 6.073 -13.268 1.00 54.62 80 ASN A O 1
ATOM 644 N N . LEU A 1 81 ? 4.319 4.645 -11.919 1.00 59.12 81 LEU A N 1
ATOM 645 C CA . LEU A 1 81 ? 3.513 4.882 -10.720 1.00 59.12 81 LEU A CA 1
ATOM 646 C C . LEU A 1 81 ? 3.824 6.245 -10.079 1.00 59.12 81 LEU A C 1
ATOM 648 O O . LEU A 1 81 ? 2.918 7.010 -9.757 1.00 59.12 81 LEU A O 1
ATOM 652 N N . SER A 1 82 ? 5.108 6.591 -9.979 1.00 56.75 82 SER A N 1
ATOM 653 C CA . SER A 1 82 ? 5.614 7.863 -9.456 1.00 56.75 82 SER A CA 1
ATOM 654 C C . SER A 1 82 ? 5.117 9.064 -10.266 1.00 56.75 82 SER A C 1
ATOM 656 O O . SER A 1 82 ? 4.713 10.073 -9.690 1.00 56.75 82 SER A O 1
ATOM 658 N N . SER A 1 83 ? 5.040 8.942 -11.599 1.00 54.25 83 SER A N 1
ATOM 659 C CA . SER A 1 83 ? 4.468 9.983 -12.468 1.00 54.25 83 SER A CA 1
ATOM 660 C C . SER A 1 83 ? 2.959 10.177 -12.283 1.00 54.25 83 SER A C 1
ATOM 662 O O . SER A 1 83 ? 2.452 11.262 -12.556 1.00 54.25 83 SER A O 1
ATOM 664 N N . ARG A 1 84 ? 2.235 9.147 -11.827 1.00 51.31 84 ARG A N 1
ATOM 665 C CA . ARG A 1 84 ? 0.781 9.191 -11.601 1.00 51.31 84 ARG A CA 1
ATOM 666 C C . ARG A 1 84 ? 0.394 9.646 -10.198 1.00 51.31 84 ARG A C 1
ATOM 668 O O . ARG A 1 84 ? -0.670 10.231 -10.040 1.00 51.31 84 ARG A O 1
ATOM 675 N N . LEU A 1 85 ? 1.258 9.403 -9.215 1.00 55.53 85 LEU A N 1
ATOM 676 C CA . LEU A 1 85 ? 1.043 9.756 -7.809 1.00 55.53 85 LEU A CA 1
ATOM 677 C C . LEU A 1 85 ? 1.722 11.075 -7.399 1.00 55.53 85 LEU A C 1
ATOM 679 O O . LEU A 1 85 ? 1.679 11.443 -6.233 1.00 55.53 85 LEU A O 1
ATOM 683 N N . GLY A 1 86 ? 2.392 11.778 -8.323 1.00 49.00 86 GLY A N 1
ATOM 684 C CA . GLY A 1 86 ? 3.121 13.016 -8.005 1.00 49.00 86 GLY A CA 1
ATOM 685 C C . GLY A 1 86 ? 4.318 12.816 -7.062 1.00 49.00 86 GLY A C 1
ATOM 686 O O . GLY A 1 86 ? 4.855 13.781 -6.525 1.00 49.00 86 GLY A O 1
ATOM 687 N N . LEU A 1 87 ? 4.750 11.569 -6.867 1.00 51.94 87 LEU A N 1
ATOM 688 C CA . LEU A 1 87 ? 5.909 11.190 -6.067 1.00 51.94 87 LEU A CA 1
ATOM 689 C C . LEU A 1 87 ? 7.168 11.481 -6.889 1.00 51.94 87 LEU A C 1
ATOM 691 O O . LEU A 1 87 ? 7.544 10.700 -7.762 1.00 51.94 87 LEU A O 1
ATOM 695 N N . ALA A 1 88 ? 7.789 12.638 -6.656 1.00 38.19 88 ALA A N 1
ATOM 696 C CA . ALA A 1 88 ? 9.032 13.025 -7.311 1.00 38.19 88 ALA A CA 1
ATOM 697 C C . ALA A 1 88 ? 10.110 11.956 -7.077 1.00 38.19 88 ALA A C 1
ATOM 699 O O . ALA A 1 88 ? 10.572 11.754 -5.955 1.00 38.19 88 ALA A O 1
ATOM 700 N N . VAL A 1 89 ? 10.504 11.268 -8.148 1.00 44.91 89 VAL A N 1
ATOM 701 C CA . VAL A 1 89 ? 11.628 10.340 -8.129 1.00 44.91 89 VAL A CA 1
ATOM 702 C C . VAL A 1 89 ? 12.872 11.106 -8.586 1.00 44.91 89 VAL A C 1
ATOM 704 O O . VAL A 1 89 ? 13.113 11.282 -9.776 1.00 44.91 89 VAL A O 1
ATOM 707 N N . GLU A 1 90 ? 13.663 11.623 -7.647 1.00 40.34 90 GLU A N 1
ATOM 708 C CA . GLU A 1 90 ? 15.055 11.947 -7.964 1.00 40.34 90 GLU A CA 1
ATOM 709 C C . GLU A 1 90 ? 15.830 10.629 -7.990 1.00 40.34 90 GLU A C 1
ATOM 711 O O . GLU A 1 90 ? 16.102 10.020 -6.956 1.00 40.34 90 GLU A O 1
ATOM 716 N N . ARG A 1 91 ? 16.139 10.149 -9.197 1.00 43.69 91 ARG A N 1
ATOM 717 C CA . ARG A 1 91 ? 17.123 9.086 -9.417 1.00 43.69 91 ARG A CA 1
ATOM 718 C C . ARG A 1 91 ? 18.358 9.737 -10.028 1.00 43.69 91 ARG A C 1
ATOM 720 O O . ARG A 1 91 ? 18.279 10.229 -11.152 1.00 43.69 91 ARG A O 1
ATOM 727 N N . SER A 1 92 ? 19.439 9.793 -9.250 1.00 41.22 92 SER A N 1
ATOM 728 C CA . SER A 1 92 ? 20.792 10.135 -9.712 1.00 41.22 92 SER A CA 1
ATOM 729 C C . SER A 1 92 ? 21.375 9.038 -10.595 1.00 41.22 92 SER A C 1
ATOM 731 O O . SER A 1 92 ? 21.077 7.853 -10.318 1.00 41.22 92 SER A O 1
#

Secondary structure (DSSP, 8-state):
-HHHHHHHH--TTTSGGGGG--HHHHHHHHHHHHHHHHHHHHHHHT-SS-TTTTHHHHHHHHHHHHHHHHTTTS---THHHHHHHT------

Sequence (92 aa):
EWVTLYLQTRDPRIFPFTEYFDDERQKAFVHDLRVALADVQDSGSARKTSAVGFITNDSALHEIVRAWAVAGGDWPDTSNLSSRLGLAVERS